Protein AF-A0A956EN48-F1 (afdb_monomer)

Foldseek 3Di:
DAWQDDDPAWTWDADPLQEIEIEGAQDDDPDPVVLVVVVVVVVVSLVPDDCVSHQAYEYECANPDDDDDPVSVVVVLVVLQVRQVRHPAYEYEYQDPVVQVVVVVVCVVSVRRYHYDNDPVVRVVVRSDDDD

Radius of gyration: 13.97 Å; Cα contacts (8 Å, |Δi|>4): 210; chains: 1; bounding box: 31×23×41 Å

Solvent-accessible surface area (backbone atoms only — not comparable to full-atom values): 7263 Å² total; per-residue (Å²): 115,47,80,79,47,73,63,81,44,39,38,32,33,35,39,95,88,20,40,29,38,40,33,36,35,62,53,68,74,93,45,69,68,59,46,52,55,50,50,52,54,51,50,52,52,59,74,66,51,54,58,90,62,32,42,26,32,38,40,35,41,56,47,45,55,90,76,95,47,75,71,59,50,57,54,50,54,55,50,49,50,51,48,42,77,62,16,68,61,29,33,35,38,29,68,36,70,67,53,28,54,53,52,51,49,49,27,64,76,71,73,42,69,59,51,65,28,56,46,69,69,60,44,50,56,61,67,67,49,77,84,128

Secondary structure (DSSP, 8-state):
-EEEEE-SSEEEEE-TTSEEEEEE-SPPPSSHHHHHHHHHHHHHHHHHS-TTT-SEEEEE-TTPPP---HHHHHHHHHHHHHHHHH-SSEEEE-SSHHHHHHHHHHHHHTT---EEES-HHHHHHHHHSPP-

Structure (mmCIF, N/CA/C/O backbone):
data_AF-A0A956EN48-F1
#
_entry.id   AF-A0A956EN48-F1
#
loop_
_atom_site.group_PDB
_atom_site.id
_atom_site.type_symbol
_atom_site.label_atom_id
_atom_site.label_alt_id
_atom_site.label_comp_id
_atom_site.label_asym_id
_atom_site.label_entity_id
_atom_site.label_seq_id
_atom_site.pdbx_PDB_ins_code
_atom_site.Cartn_x
_atom_site.Cartn_y
_atom_site.Cartn_z
_atom_site.occupancy
_atom_site.B_iso_or_equiv
_atom_site.auth_seq_id
_atom_site.auth_comp_id
_atom_site.auth_asym_id
_atom_site.auth_atom_id
_atom_site.pdbx_PDB_model_num
ATOM 1 N N . MET A 1 1 ? -15.630 -8.904 2.260 1.00 88.69 1 MET A N 1
ATOM 2 C CA . MET A 1 1 ? -14.824 -7.776 1.742 1.00 88.69 1 MET A CA 1
ATOM 3 C C . MET A 1 1 ? -15.491 -7.242 0.488 1.00 88.69 1 MET A C 1
ATOM 5 O O . MET A 1 1 ? -16.025 -8.045 -0.267 1.00 88.69 1 MET A O 1
ATOM 9 N N . ARG A 1 2 ? -15.490 -5.925 0.281 1.00 96.38 2 ARG A N 1
ATOM 10 C CA . ARG A 1 2 ? -16.015 -5.264 -0.922 1.00 96.38 2 ARG A CA 1
ATOM 11 C C . ARG A 1 2 ? -14.847 -4.806 -1.792 1.00 96.38 2 ARG A C 1
ATOM 13 O O . ARG A 1 2 ? -13.995 -4.075 -1.297 1.00 96.38 2 ARG A O 1
ATOM 20 N N . GLU A 1 3 ? -14.810 -5.206 -3.060 1.00 97.94 3 GLU A N 1
ATOM 21 C CA . GLU A 1 3 ? -13.820 -4.701 -4.021 1.00 97.94 3 GLU A CA 1
ATOM 22 C C . GLU A 1 3 ? -14.228 -3.312 -4.534 1.00 97.94 3 GLU A C 1
ATOM 24 O O . GLU A 1 3 ? -15.400 -3.067 -4.823 1.00 97.94 3 GLU A O 1
ATOM 29 N N . LEU A 1 4 ? -13.262 -2.393 -4.588 1.00 97.44 4 LEU A N 1
ATOM 30 C CA . LEU A 1 4 ? -13.454 -1.007 -5.028 1.00 97.44 4 LEU A CA 1
ATOM 31 C C . LEU A 1 4 ? -12.658 -0.667 -6.288 1.00 97.44 4 LEU A C 1
ATOM 33 O O . LEU A 1 4 ? -13.033 0.244 -7.022 1.00 97.44 4 LEU A O 1
ATOM 37 N N . PHE A 1 5 ? -11.546 -1.364 -6.511 1.00 98.31 5 PHE A N 1
ATOM 38 C CA . PHE A 1 5 ? -10.672 -1.162 -7.655 1.00 98.31 5 PHE A CA 1
ATOM 39 C C . PHE A 1 5 ? -9.854 -2.420 -7.918 1.00 98.31 5 PHE A C 1
ATOM 41 O O . PHE A 1 5 ? -9.410 -3.085 -6.978 1.00 98.31 5 PHE A O 1
ATOM 48 N N . ARG A 1 6 ? -9.611 -2.696 -9.196 1.00 98.25 6 ARG A N 1
ATOM 49 C CA . ARG A 1 6 ? -8.666 -3.703 -9.657 1.00 98.25 6 ARG A CA 1
ATOM 50 C C . ARG A 1 6 ? -8.125 -3.304 -11.021 1.00 98.25 6 ARG A C 1
ATOM 52 O O . ARG A 1 6 ? -8.893 -2.954 -11.914 1.00 98.25 6 ARG A O 1
ATOM 59 N N . ASP A 1 7 ? -6.816 -3.404 -11.176 1.00 97.69 7 ASP A N 1
ATOM 60 C CA . ASP A 1 7 ? -6.155 -3.533 -12.467 1.00 97.69 7 ASP A CA 1
ATOM 61 C C . ASP A 1 7 ? -5.148 -4.694 -12.407 1.00 97.69 7 ASP A C 1
ATOM 63 O O . ASP A 1 7 ? -5.179 -5.511 -11.482 1.00 97.69 7 ASP A O 1
ATOM 67 N N . ASP A 1 8 ? -4.269 -4.795 -13.401 1.00 97.12 8 ASP A N 1
ATOM 68 C CA . ASP A 1 8 ? -3.279 -5.871 -13.457 1.00 97.12 8 ASP A CA 1
ATOM 69 C C . ASP A 1 8 ? -2.207 -5.791 -12.353 1.00 97.12 8 ASP A C 1
ATOM 71 O O . ASP A 1 8 ? -1.492 -6.767 -12.111 1.00 97.12 8 ASP A O 1
ATOM 75 N N . TYR A 1 9 ? -2.060 -4.637 -11.697 1.00 97.19 9 TYR A N 1
ATOM 76 C CA . TYR A 1 9 ? -0.948 -4.332 -10.800 1.00 97.19 9 TYR A CA 1
ATOM 77 C C . TYR A 1 9 ? -1.393 -4.112 -9.359 1.00 97.19 9 TYR A C 1
ATOM 79 O O . TYR A 1 9 ? -0.628 -4.432 -8.445 1.00 97.19 9 TYR A O 1
ATOM 87 N N . TYR A 1 10 ? -2.608 -3.614 -9.140 1.00 98.12 10 TYR A N 1
ATOM 88 C CA . TYR A 1 10 ? -3.168 -3.358 -7.823 1.00 98.12 10 TYR A CA 1
ATOM 89 C C . TYR A 1 10 ? -4.618 -3.819 -7.687 1.00 98.12 10 TYR A C 1
ATOM 91 O O . TYR A 1 10 ? -5.411 -3.787 -8.626 1.00 98.12 10 TYR A O 1
ATOM 99 N N . ALA A 1 11 ? -4.989 -4.163 -6.458 1.00 98.38 11 ALA A N 1
ATOM 100 C CA . ALA A 1 11 ? -6.376 -4.323 -6.044 1.00 98.38 11 ALA A CA 1
ATOM 101 C C . ALA A 1 11 ? -6.641 -3.532 -4.759 1.00 98.38 11 ALA A C 1
ATOM 103 O O . ALA A 1 11 ? -5.774 -3.451 -3.886 1.00 98.38 11 ALA A O 1
ATOM 104 N N . VAL A 1 12 ? -7.844 -2.970 -4.634 1.00 98.50 12 VAL A N 1
ATOM 105 C CA . VAL A 1 12 ? -8.314 -2.299 -3.419 1.00 98.50 12 VAL A CA 1
ATOM 106 C C . VAL A 1 12 ? -9.611 -2.937 -2.956 1.00 98.50 12 VAL A C 1
ATOM 108 O O . VAL A 1 12 ? -10.608 -2.960 -3.680 1.00 98.50 12 VAL A O 1
ATOM 111 N N . THR A 1 13 ? -9.613 -3.402 -1.713 1.00 98.50 13 THR A N 1
ATOM 112 C CA . THR A 1 13 ? -10.806 -3.924 -1.043 1.00 98.50 13 THR A CA 1
ATOM 113 C C . THR A 1 13 ? -11.011 -3.232 0.293 1.00 98.50 13 THR A C 1
ATOM 115 O O . THR A 1 13 ? -10.039 -2.834 0.923 1.00 98.50 13 THR A O 1
ATOM 118 N N . VAL A 1 14 ? -12.248 -3.144 0.768 1.00 98.12 14 VAL A N 1
ATOM 119 C CA . VAL A 1 14 ? -12.562 -2.695 2.132 1.00 98.12 14 VAL A CA 1
ATOM 120 C C . VAL A 1 14 ? -13.275 -3.816 2.877 1.00 98.12 14 VAL A C 1
ATOM 122 O O . VAL A 1 14 ? -14.164 -4.483 2.328 1.00 98.12 14 VAL A O 1
ATOM 125 N N . ASP A 1 15 ? -12.853 -4.074 4.109 1.00 95.31 15 ASP A N 1
ATOM 126 C CA . ASP A 1 15 ? -13.516 -5.030 4.991 1.00 95.31 15 ASP A CA 1
ATOM 127 C C . ASP A 1 15 ? -14.644 -4.369 5.818 1.00 95.31 15 ASP A C 1
ATOM 129 O O . ASP A 1 15 ? -14.771 -3.143 5.831 1.00 95.31 15 ASP A O 1
ATOM 133 N N . PRO A 1 16 ? -15.510 -5.159 6.479 1.00 94.56 16 PRO A N 1
ATOM 134 C CA . PRO A 1 16 ? -16.572 -4.611 7.327 1.00 94.56 16 PRO A CA 1
ATOM 135 C C . PRO A 1 16 ? -16.076 -3.785 8.524 1.00 94.56 16 PRO A C 1
ATOM 137 O O . PRO A 1 16 ? -16.847 -2.991 9.053 1.00 94.56 16 PRO A O 1
ATOM 140 N N . ASP A 1 17 ? -14.810 -3.941 8.925 1.00 93.31 17 ASP A N 1
ATOM 141 C CA . ASP A 1 17 ? -14.188 -3.202 10.030 1.00 93.31 17 ASP A CA 1
ATOM 142 C C . ASP A 1 17 ? -13.658 -1.821 9.574 1.00 93.31 17 ASP A C 1
ATOM 144 O O . ASP A 1 17 ? -13.065 -1.080 10.362 1.00 93.31 17 ASP A O 1
ATOM 148 N N . GLY A 1 18 ? -13.856 -1.454 8.300 1.00 95.81 18 GLY A N 1
ATOM 149 C CA . GLY A 1 18 ? -13.397 -0.186 7.733 1.00 95.81 18 GLY A CA 1
ATOM 150 C C . GLY A 1 18 ? -11.893 -0.157 7.452 1.00 95.81 18 GLY A C 1
ATOM 151 O O . GLY A 1 18 ? -11.269 0.908 7.463 1.00 95.81 18 GLY A O 1
ATOM 152 N N . ILE A 1 19 ? -11.276 -1.313 7.211 1.00 97.69 19 ILE A N 1
ATOM 153 C CA . ILE A 1 19 ? -9.868 -1.408 6.828 1.00 97.69 19 ILE A CA 1
ATOM 154 C C . ILE A 1 19 ? -9.786 -1.547 5.307 1.00 97.69 19 ILE A C 1
ATOM 156 O O . ILE A 1 19 ? -10.248 -2.530 4.722 1.00 97.69 19 ILE A O 1
ATOM 160 N N . ALA A 1 20 ? -9.164 -0.566 4.652 1.00 98.25 20 ALA A N 1
ATOM 161 C CA . ALA A 1 20 ? -8.812 -0.676 3.242 1.00 98.25 20 ALA A CA 1
ATOM 162 C C . ALA A 1 20 ? -7.562 -1.548 3.079 1.00 98.25 20 ALA A C 1
ATOM 164 O O . ALA A 1 20 ? -6.524 -1.278 3.674 1.00 98.25 20 ALA A O 1
ATOM 165 N N . ARG A 1 21 ? -7.624 -2.572 2.235 1.00 98.50 21 ARG A N 1
ATOM 166 C CA . ARG A 1 21 ? -6.457 -3.334 1.793 1.00 98.50 21 ARG A CA 1
ATOM 167 C C . ARG A 1 21 ? -6.090 -2.908 0.381 1.00 98.50 21 ARG A C 1
ATOM 169 O O . ARG A 1 21 ? -6.912 -3.036 -0.522 1.00 98.50 21 ARG A O 1
ATOM 176 N N . ILE A 1 22 ? -4.865 -2.425 0.214 1.00 98.50 22 ILE A N 1
ATOM 177 C CA . ILE A 1 22 ? -4.262 -2.028 -1.059 1.00 98.50 22 ILE A CA 1
ATOM 178 C C . ILE A 1 22 ? -3.187 -3.063 -1.380 1.00 98.50 22 ILE A C 1
ATOM 180 O O . ILE A 1 22 ? -2.140 -3.077 -0.741 1.00 98.50 22 ILE A O 1
ATOM 184 N N . THR A 1 23 ? -3.433 -3.948 -2.337 1.00 98.38 23 THR A N 1
ATOM 185 C CA . THR A 1 23 ? -2.524 -5.057 -2.657 1.00 98.38 23 THR A CA 1
ATOM 186 C C . THR A 1 23 ? -1.770 -4.775 -3.944 1.00 98.38 23 THR A C 1
ATOM 188 O O . THR A 1 23 ? -2.410 -4.592 -4.975 1.00 98.38 23 THR A O 1
ATOM 191 N N . ARG A 1 24 ? -0.431 -4.791 -3.910 1.00 97.25 24 ARG A N 1
ATOM 192 C CA . ARG A 1 24 ? 0.414 -4.856 -5.112 1.00 97.25 24 ARG A CA 1
ATOM 193 C C . ARG A 1 24 ? 0.487 -6.309 -5.589 1.00 97.25 24 ARG A C 1
ATOM 195 O O . ARG A 1 24 ? 0.980 -7.177 -4.876 1.00 97.25 24 ARG A O 1
ATOM 202 N N . LEU A 1 25 ? -0.030 -6.559 -6.786 1.00 97.38 25 LEU A N 1
ATOM 203 C CA . LEU A 1 25 ? -0.091 -7.870 -7.433 1.00 97.38 25 LEU A CA 1
ATOM 204 C C . LEU A 1 25 ? 1.260 -8.267 -8.052 1.00 97.38 25 LEU A C 1
ATOM 206 O O . LEU A 1 25 ? 2.139 -7.432 -8.244 1.00 97.38 25 LEU A O 1
ATOM 210 N N . ALA A 1 26 ? 1.399 -9.543 -8.413 1.00 96.44 26 ALA A N 1
ATOM 211 C CA . ALA A 1 26 ? 2.661 -10.125 -8.876 1.00 96.44 26 ALA A CA 1
ATOM 212 C C . ALA A 1 26 ? 3.166 -9.604 -10.233 1.00 96.44 26 ALA A C 1
ATOM 214 O O . ALA A 1 26 ? 4.342 -9.767 -10.556 1.00 96.44 26 ALA A O 1
ATOM 215 N N . LYS A 1 27 ? 2.300 -8.989 -11.052 1.00 95.50 27 LYS A N 1
ATOM 216 C CA . LYS A 1 27 ? 2.692 -8.519 -12.386 1.00 95.50 27 LYS A CA 1
ATOM 217 C C . LYS A 1 27 ? 3.692 -7.366 -12.272 1.00 95.50 27 LYS A C 1
ATOM 219 O O . LYS A 1 27 ? 3.385 -6.339 -11.661 1.00 95.50 27 LYS A O 1
ATOM 224 N N . GLY A 1 28 ? 4.872 -7.529 -12.869 1.00 93.00 28 GLY A N 1
ATOM 225 C CA . GLY A 1 28 ? 5.863 -6.463 -13.034 1.00 93.00 28 GLY A CA 1
ATOM 226 C C . GLY A 1 28 ? 5.440 -5.461 -14.104 1.00 93.00 28 GLY A C 1
ATOM 227 O O . GLY A 1 28 ? 4.672 -5.800 -15.001 1.00 93.00 28 GLY A O 1
ATOM 228 N N . TYR A 1 29 ? 5.919 -4.226 -13.997 1.00 93.06 29 TYR A N 1
ATOM 229 C CA . TYR A 1 29 ? 5.733 -3.236 -15.057 1.00 93.06 29 TYR A CA 1
ATOM 230 C C . TYR A 1 29 ? 6.685 -3.524 -16.216 1.00 93.06 29 TYR A C 1
ATOM 232 O O . TYR A 1 29 ? 7.824 -3.928 -15.982 1.00 93.06 29 TYR A O 1
ATOM 240 N N . THR A 1 30 ? 6.232 -3.299 -17.449 1.00 91.12 30 THR A N 1
ATOM 241 C CA . THR A 1 30 ? 7.095 -3.408 -18.637 1.00 91.12 30 THR A CA 1
ATOM 242 C C . THR A 1 30 ? 7.676 -2.049 -19.010 1.00 91.12 30 THR A C 1
ATOM 244 O O . THR A 1 30 ? 8.772 -1.963 -19.557 1.00 91.12 30 THR A O 1
ATOM 247 N N . THR A 1 31 ? 6.944 -0.973 -18.707 1.00 92.94 31 THR A N 1
ATOM 248 C CA . THR A 1 31 ? 7.338 0.406 -19.006 1.00 92.94 31 THR A CA 1
ATOM 249 C C . THR A 1 31 ? 6.971 1.351 -17.864 1.00 92.94 31 THR A C 1
ATOM 251 O O . THR A 1 31 ? 6.056 1.081 -17.083 1.00 92.94 31 THR A O 1
ATOM 254 N N . LEU A 1 32 ? 7.645 2.503 -17.805 1.00 91.81 32 LEU A N 1
ATOM 255 C CA . LEU A 1 32 ? 7.308 3.568 -16.860 1.00 91.81 32 LEU A CA 1
ATOM 256 C C . LEU A 1 32 ? 5.898 4.120 -17.069 1.00 91.81 32 LEU A C 1
ATOM 258 O O . LEU A 1 32 ? 5.178 4.318 -16.098 1.00 91.81 32 LEU A O 1
ATOM 262 N N . ILE A 1 33 ? 5.468 4.264 -18.322 1.00 93.75 33 ILE A N 1
ATOM 263 C CA . ILE A 1 33 ? 4.131 4.764 -18.667 1.00 93.75 33 ILE A CA 1
ATOM 264 C C . ILE A 1 33 ? 3.037 3.856 -18.084 1.00 93.75 33 ILE A C 1
ATOM 266 O O . ILE A 1 33 ? 2.067 4.346 -17.506 1.00 93.75 33 ILE A O 1
ATOM 270 N N . GLU A 1 34 ? 3.195 2.531 -18.184 1.00 94.12 34 GLU A N 1
ATOM 271 C CA . GLU A 1 34 ? 2.264 1.570 -17.572 1.00 94.12 34 GLU A CA 1
ATOM 272 C C . GLU A 1 34 ? 2.210 1.720 -16.050 1.00 94.12 34 GLU A C 1
ATOM 274 O O . GLU A 1 34 ? 1.127 1.723 -15.455 1.00 94.12 34 GLU A O 1
ATOM 279 N N . ALA A 1 35 ? 3.379 1.858 -15.425 1.00 93.38 35 ALA A N 1
ATOM 280 C CA . ALA A 1 35 ? 3.493 1.997 -13.983 1.00 93.38 35 ALA A CA 1
ATOM 281 C C . ALA A 1 35 ? 2.838 3.280 -13.476 1.00 93.38 35 ALA A C 1
ATOM 283 O O . ALA A 1 35 ? 2.077 3.264 -12.505 1.00 93.38 35 ALA A O 1
ATOM 284 N N . GLU A 1 36 ? 3.088 4.387 -14.166 1.00 94.31 36 GLU A N 1
ATOM 285 C CA . GLU A 1 36 ? 2.511 5.683 -13.855 1.00 94.31 36 GLU A CA 1
ATOM 286 C C . GLU A 1 36 ? 0.995 5.682 -14.020 1.00 94.31 36 GLU A C 1
ATOM 288 O O . GLU A 1 36 ? 0.304 6.134 -13.106 1.00 94.31 36 GLU A O 1
ATOM 293 N N . ALA A 1 37 ? 0.483 5.127 -15.122 1.00 95.62 37 ALA A N 1
ATOM 294 C CA . ALA A 1 37 ? -0.949 5.053 -15.392 1.00 95.62 37 ALA A CA 1
ATOM 295 C C . ALA A 1 37 ? -1.688 4.165 -14.379 1.00 95.62 37 ALA A C 1
ATOM 297 O O . ALA A 1 37 ? -2.800 4.489 -13.950 1.00 95.62 37 ALA A O 1
ATOM 298 N N . SER A 1 38 ? -1.088 3.044 -13.968 1.00 95.88 38 SER A N 1
ATOM 299 C CA . SER A 1 38 ? -1.648 2.203 -12.905 1.00 95.88 38 SER A CA 1
ATOM 300 C C . SER A 1 38 ? -1.694 2.946 -11.568 1.00 95.88 38 SER A C 1
ATOM 302 O O . SER A 1 38 ? -2.744 2.988 -10.917 1.00 95.88 38 SER A O 1
ATOM 304 N N . LEU A 1 39 ? -0.596 3.609 -11.196 1.00 95.31 39 LEU A N 1
ATOM 305 C CA . LEU A 1 39 ? -0.510 4.363 -9.950 1.00 95.31 39 LEU A CA 1
ATOM 306 C C . LEU A 1 39 ? -1.506 5.533 -9.908 1.00 95.31 39 LEU A C 1
ATOM 308 O O . LEU A 1 39 ? -2.156 5.733 -8.884 1.00 95.31 39 LEU A O 1
ATOM 312 N N . ASP A 1 40 ? -1.707 6.245 -11.020 1.00 96.31 40 ASP A N 1
ATOM 313 C CA . ASP A 1 40 ? -2.674 7.349 -11.107 1.00 96.31 40 ASP A CA 1
ATOM 314 C C . ASP A 1 40 ? -4.120 6.866 -10.915 1.00 96.31 40 ASP A C 1
ATOM 316 O O . ASP A 1 40 ? -4.917 7.506 -10.215 1.00 96.31 40 ASP A O 1
ATOM 320 N N . ARG A 1 41 ? -4.467 5.705 -11.490 1.00 97.75 41 ARG A N 1
ATOM 321 C CA . ARG A 1 41 ? -5.785 5.075 -11.300 1.00 97.75 41 ARG A CA 1
ATOM 322 C C . ARG A 1 41 ? -5.996 4.644 -9.851 1.00 97.75 41 ARG A C 1
ATOM 324 O O . ARG A 1 41 ? -7.068 4.901 -9.294 1.00 97.75 41 ARG A O 1
ATOM 331 N N . LEU A 1 42 ? -4.973 4.063 -9.222 1.00 97.75 42 LEU A N 1
ATOM 332 C CA . LEU A 1 42 ? -5.004 3.725 -7.801 1.00 97.75 42 LEU A CA 1
ATOM 333 C C . LEU A 1 42 ? -5.194 4.983 -6.937 1.00 97.75 42 LEU A C 1
ATOM 335 O O . LEU A 1 42 ? -6.100 5.019 -6.105 1.00 97.75 42 LEU A O 1
ATOM 339 N N . GLN A 1 43 ? -4.412 6.039 -7.163 1.00 96.62 43 GLN A N 1
ATOM 340 C CA . GLN A 1 43 ? -4.539 7.310 -6.440 1.00 96.62 43 GLN A CA 1
ATOM 341 C C . GLN A 1 43 ? -5.932 7.922 -6.585 1.00 96.62 43 GLN A C 1
ATOM 343 O O . GLN A 1 43 ? -6.517 8.407 -5.616 1.00 96.62 43 GLN A O 1
ATOM 348 N N . LEU A 1 44 ? -6.512 7.890 -7.786 1.00 97.12 44 LEU A N 1
ATOM 349 C CA . LEU A 1 44 ? -7.879 8.358 -7.997 1.00 97.12 44 LEU A CA 1
ATOM 350 C C . LEU A 1 44 ? -8.902 7.546 -7.187 1.00 97.12 44 LEU A C 1
ATOM 352 O O . LEU A 1 44 ? -9.807 8.141 -6.598 1.00 97.12 44 LEU A O 1
ATOM 356 N N . CYS A 1 45 ? -8.754 6.219 -7.118 1.00 96.94 45 CYS A N 1
ATOM 357 C CA . CYS A 1 45 ? -9.592 5.369 -6.269 1.00 96.94 45 CYS A CA 1
ATOM 358 C C . CYS A 1 45 ? -9.474 5.766 -4.787 1.00 96.94 45 CYS A C 1
ATOM 360 O O . CYS A 1 45 ? -10.490 6.017 -4.136 1.00 96.94 45 CYS A O 1
ATOM 362 N N . ILE A 1 46 ? -8.249 5.905 -4.272 1.00 97.31 46 ILE A N 1
ATOM 363 C CA . ILE A 1 46 ? -7.992 6.251 -2.865 1.00 97.31 46 ILE A CA 1
ATOM 364 C C . ILE A 1 46 ? -8.551 7.633 -2.499 1.00 97.31 46 ILE A C 1
ATOM 366 O O . ILE A 1 46 ? -9.188 7.777 -1.453 1.00 97.31 46 ILE A O 1
ATOM 370 N N . ARG A 1 47 ? -8.387 8.639 -3.367 1.00 95.94 47 ARG A N 1
ATOM 371 C CA . ARG A 1 47 ? -8.932 9.993 -3.145 1.00 95.94 47 ARG A CA 1
ATOM 372 C C . ARG A 1 47 ? -10.458 10.027 -3.112 1.00 95.94 47 ARG A C 1
ATOM 374 O O . ARG A 1 47 ? -11.029 10.848 -2.402 1.00 95.94 47 ARG A O 1
ATOM 381 N N . ARG A 1 48 ? -11.120 9.140 -3.862 1.00 95.75 48 ARG A N 1
ATOM 382 C CA . ARG A 1 48 ? -12.589 9.031 -3.907 1.00 95.75 48 ARG A CA 1
ATOM 383 C C . ARG A 1 48 ? -13.177 8.192 -2.775 1.00 95.75 48 ARG A C 1
ATOM 385 O O . ARG A 1 48 ? -14.382 8.257 -2.547 1.00 95.75 48 ARG A O 1
ATOM 392 N N . LEU A 1 49 ? -12.361 7.413 -2.066 1.00 95.12 49 LEU A N 1
ATOM 393 C CA . LEU A 1 49 ? -12.813 6.607 -0.938 1.00 95.12 49 LEU A CA 1
ATOM 394 C C . LEU A 1 49 ? -13.236 7.523 0.224 1.00 95.12 49 LEU A C 1
ATOM 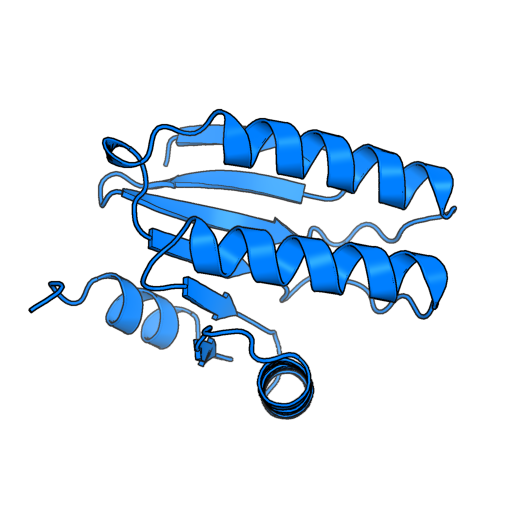396 O O . LEU A 1 49 ? -12.393 8.280 0.715 1.00 95.12 49 LEU A O 1
ATOM 400 N N . PRO A 1 50 ? -14.482 7.455 0.730 1.00 94.88 50 PRO A N 1
ATOM 401 C CA . PRO A 1 50 ? -14.887 8.252 1.886 1.00 94.88 50 PRO A CA 1
ATOM 402 C C . PRO A 1 50 ? -14.080 7.896 3.143 1.00 94.88 50 PRO A C 1
ATOM 404 O O . PRO A 1 50 ? -13.843 6.718 3.425 1.00 94.88 50 PRO A O 1
ATOM 407 N N . ARG A 1 51 ? -13.671 8.902 3.935 1.00 93.25 51 ARG A N 1
ATOM 408 C CA . ARG A 1 51 ? -12.914 8.680 5.188 1.00 93.25 51 ARG A CA 1
ATOM 409 C C . ARG A 1 51 ? -13.683 7.818 6.193 1.00 93.25 51 ARG A C 1
ATOM 411 O O . ARG A 1 51 ? -13.074 6.974 6.834 1.00 93.25 51 ARG A O 1
ATOM 418 N N . SER A 1 52 ? -15.003 7.980 6.264 1.00 93.81 52 SER A N 1
ATOM 419 C CA . SER A 1 52 ? -15.891 7.183 7.121 1.00 93.81 52 SER A CA 1
ATOM 420 C C . SER A 1 52 ? -15.990 5.712 6.711 1.00 93.81 52 SER A C 1
ATOM 422 O O . SER A 1 52 ? -16.263 4.872 7.557 1.00 93.81 52 SER A O 1
ATOM 424 N N . MET A 1 53 ? -15.763 5.393 5.432 1.00 94.94 53 MET A N 1
ATOM 425 C CA . MET A 1 53 ? -15.819 4.016 4.932 1.00 94.94 53 MET A CA 1
ATOM 426 C C . MET A 1 53 ? -14.536 3.248 5.241 1.00 94.94 53 MET A C 1
ATOM 428 O O . MET A 1 53 ? -14.592 2.059 5.530 1.00 94.94 53 MET A O 1
ATOM 432 N N . ALA A 1 54 ? -13.387 3.921 5.155 1.00 95.88 54 ALA A N 1
ATOM 433 C CA . ALA A 1 54 ? -12.106 3.331 5.508 1.00 95.88 54 ALA A CA 1
ATOM 434 C C . ALA A 1 54 ? -11.152 4.382 6.101 1.00 95.88 54 ALA A C 1
ATOM 436 O O . ALA A 1 54 ? -10.475 5.109 5.353 1.00 95.88 54 ALA A O 1
ATOM 437 N N . PRO A 1 55 ? -11.108 4.508 7.438 1.00 96.12 55 PRO A N 1
ATOM 438 C CA . PRO A 1 55 ? -10.156 5.385 8.114 1.00 96.12 55 PRO A CA 1
ATOM 439 C C . PRO A 1 55 ? -8.746 4.781 8.218 1.00 96.12 55 PRO A C 1
ATOM 441 O O . PRO A 1 55 ? -7.782 5.524 8.400 1.00 96.12 55 PRO A O 1
ATOM 444 N N . LYS A 1 56 ? -8.609 3.456 8.074 1.00 97.25 56 LYS A N 1
ATOM 445 C CA . LYS A 1 56 ? -7.355 2.706 8.259 1.00 97.25 56 LYS A CA 1
ATOM 446 C C . LYS A 1 56 ? -7.004 1.916 7.005 1.00 97.25 56 LYS A C 1
ATOM 448 O O . LYS A 1 56 ? -7.902 1.563 6.236 1.00 97.25 56 LYS A O 1
ATOM 453 N N . ALA A 1 57 ? -5.724 1.597 6.817 1.00 98.19 57 ALA A N 1
ATOM 454 C CA . ALA A 1 57 ? -5.317 0.789 5.673 1.00 98.19 57 ALA A CA 1
ATOM 455 C C . ALA A 1 57 ? -4.151 -0.172 5.931 1.00 98.19 57 ALA A C 1
ATOM 457 O O . ALA A 1 57 ? -3.273 0.073 6.758 1.00 98.19 57 ALA A O 1
ATOM 458 N N . LEU A 1 58 ? -4.150 -1.249 5.147 1.00 98.50 58 LEU A N 1
ATOM 459 C CA . LEU A 1 58 ? -3.067 -2.203 4.972 1.00 98.50 58 LEU A CA 1
ATOM 460 C C . LEU A 1 58 ? -2.567 -2.133 3.524 1.00 98.50 58 LEU A C 1
ATOM 462 O O . LEU A 1 58 ? -3.323 -2.422 2.596 1.00 98.50 58 LEU A O 1
ATOM 466 N N . VAL A 1 59 ? -1.294 -1.809 3.323 1.00 98.25 59 VAL A N 1
ATOM 467 C CA . VAL A 1 59 ? -0.620 -1.921 2.024 1.00 98.25 59 VAL A CA 1
ATOM 468 C C . VAL A 1 59 ? 0.083 -3.273 1.963 1.00 98.25 59 VAL A C 1
ATOM 470 O O . VAL A 1 59 ? 1.054 -3.491 2.679 1.00 98.25 59 VAL A O 1
ATOM 473 N N . ASP A 1 60 ? -0.401 -4.190 1.135 1.00 98.25 60 ASP A N 1
ATOM 474 C CA . ASP A 1 60 ? 0.158 -5.532 0.970 1.00 98.25 60 ASP A CA 1
ATOM 475 C C . ASP A 1 60 ? 1.103 -5.569 -0.235 1.00 98.25 60 ASP A C 1
ATOM 477 O O . ASP A 1 60 ? 0.674 -5.466 -1.385 1.00 98.25 60 ASP A O 1
ATOM 481 N N . LEU A 1 61 ? 2.399 -5.689 0.043 1.00 96.56 61 LEU A N 1
ATOM 482 C CA . LEU A 1 61 ? 3.488 -5.701 -0.934 1.00 96.56 61 LEU A CA 1
ATOM 483 C C . LEU A 1 61 ? 4.151 -7.079 -1.048 1.00 96.56 61 LEU A C 1
ATOM 485 O O . LEU A 1 61 ? 5.234 -7.184 -1.620 1.00 96.56 61 LEU A O 1
ATOM 489 N N . ARG A 1 62 ? 3.554 -8.144 -0.495 1.00 97.19 62 ARG A N 1
ATOM 490 C CA . ARG A 1 62 ? 4.187 -9.477 -0.447 1.00 97.19 62 ARG A CA 1
ATOM 491 C C . ARG A 1 62 ? 4.521 -10.048 -1.821 1.00 97.19 62 ARG A C 1
ATOM 493 O O . ARG A 1 62 ? 5.548 -10.705 -1.964 1.00 97.19 62 ARG A O 1
ATOM 500 N N . GLU A 1 63 ? 3.670 -9.774 -2.803 1.00 95.19 63 GLU A N 1
ATOM 501 C CA . GLU A 1 63 ? 3.852 -10.206 -4.189 1.00 95.19 63 GLU A CA 1
ATOM 502 C C . GLU A 1 63 ? 4.497 -9.126 -5.064 1.00 95.19 63 GLU A C 1
ATOM 504 O O . GLU A 1 63 ? 4.647 -9.338 -6.260 1.00 95.19 63 GLU A O 1
ATOM 509 N N . SER A 1 64 ? 4.877 -7.971 -4.503 1.00 91.81 64 SER A N 1
ATOM 510 C CA . SER A 1 64 ? 5.448 -6.881 -5.292 1.00 91.81 64 SER A CA 1
ATOM 511 C C . SER A 1 64 ? 6.759 -7.329 -5.941 1.00 91.81 64 SER A C 1
ATOM 513 O O . SER A 1 64 ? 7.723 -7.601 -5.218 1.00 91.81 64 SER A O 1
ATOM 515 N N . PRO A 1 65 ? 6.852 -7.357 -7.281 1.00 88.31 65 PRO A N 1
ATOM 516 C CA . PRO A 1 65 ? 8.132 -7.558 -7.936 1.00 88.31 65 PRO A CA 1
ATOM 517 C C . PRO A 1 65 ? 9.025 -6.344 -7.666 1.00 88.31 65 PRO A C 1
ATOM 519 O O . PRO A 1 65 ? 8.550 -5.205 -7.613 1.00 88.31 65 PRO A O 1
ATOM 522 N N . GLY A 1 66 ? 10.321 -6.587 -7.474 1.00 82.44 66 GLY A N 1
ATOM 523 C CA . GLY A 1 66 ? 11.302 -5.510 -7.424 1.00 82.44 66 GLY A CA 1
ATOM 524 C C . GLY A 1 66 ? 11.374 -4.828 -8.786 1.00 82.44 66 GLY A C 1
ATOM 525 O O . GLY A 1 66 ? 11.486 -5.503 -9.808 1.00 82.44 66 GLY A O 1
ATOM 526 N N . TRP A 1 67 ? 11.306 -3.502 -8.800 1.00 83.81 67 TRP A N 1
ATOM 527 C CA . TRP A 1 67 ? 11.493 -2.719 -10.012 1.00 83.81 67 TRP A CA 1
ATOM 528 C C . TRP A 1 67 ? 12.326 -1.485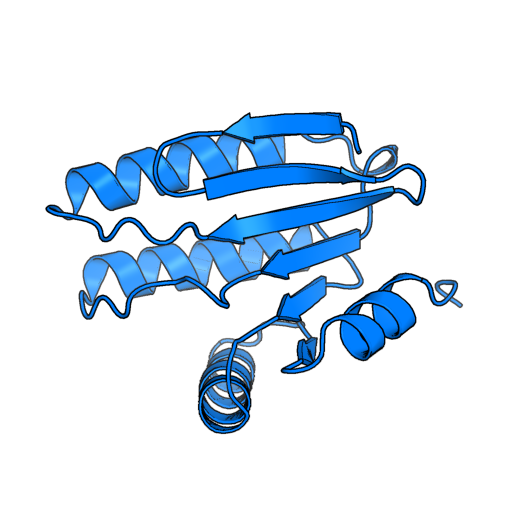 -9.678 1.00 83.81 67 TRP A C 1
ATOM 530 O O . TRP A 1 67 ? 11.922 -0.681 -8.843 1.00 83.81 67 TRP A O 1
ATOM 540 N N . ASN A 1 68 ? 13.520 -1.411 -10.266 1.00 82.75 68 ASN A N 1
ATOM 541 C CA . ASN A 1 68 ? 14.516 -0.381 -9.989 1.00 82.75 68 ASN A CA 1
ATOM 542 C C . ASN A 1 68 ? 14.447 0.693 -11.081 1.00 82.75 68 ASN A C 1
ATOM 544 O O . ASN A 1 68 ? 15.098 0.561 -12.117 1.00 82.75 68 ASN A O 1
ATOM 548 N N . ASP A 1 69 ? 13.609 1.704 -10.865 1.00 89.12 69 ASP A N 1
ATOM 549 C CA . ASP A 1 69 ? 13.435 2.847 -11.763 1.00 89.12 69 ASP A CA 1
ATOM 550 C C . ASP A 1 69 ? 13.309 4.131 -10.930 1.00 89.12 69 ASP A C 1
ATOM 552 O O . ASP A 1 69 ? 12.345 4.316 -10.184 1.00 89.12 69 ASP A O 1
ATOM 556 N N . GLU A 1 70 ? 14.292 5.027 -11.044 1.00 86.50 70 GLU A N 1
ATOM 557 C CA . GLU A 1 70 ? 14.382 6.230 -10.204 1.00 86.50 70 GLU A CA 1
ATOM 558 C C . GLU A 1 70 ? 13.192 7.187 -10.378 1.00 86.50 70 GLU A C 1
ATOM 560 O O . GLU A 1 70 ? 12.801 7.889 -9.436 1.00 86.50 70 GLU A O 1
ATOM 565 N N . ALA A 1 71 ? 12.623 7.264 -11.586 1.00 85.25 71 ALA A N 1
ATOM 566 C CA . ALA A 1 71 ? 11.488 8.140 -11.855 1.00 85.25 71 ALA A CA 1
ATOM 567 C C . ALA A 1 71 ? 10.235 7.601 -11.160 1.00 85.25 71 ALA A C 1
ATOM 569 O O . ALA A 1 71 ? 9.521 8.352 -10.482 1.00 85.25 71 ALA A O 1
ATOM 570 N N . PHE A 1 72 ? 10.018 6.289 -11.240 1.00 86.94 72 PHE A N 1
ATOM 571 C CA . PHE A 1 72 ? 8.928 5.644 -10.525 1.00 86.94 72 PHE A CA 1
ATOM 572 C C . PHE A 1 72 ? 9.095 5.728 -9.007 1.00 86.94 72 PHE A C 1
ATOM 574 O O . PHE A 1 72 ? 8.130 6.031 -8.300 1.00 86.94 72 PHE A O 1
ATOM 581 N N . GLU A 1 73 ? 10.309 5.533 -8.487 1.00 87.56 73 GLU A N 1
ATOM 582 C CA . GLU A 1 73 ? 10.592 5.636 -7.053 1.00 87.56 73 GLU A CA 1
ATOM 583 C C . GLU A 1 73 ? 10.139 6.984 -6.479 1.00 87.56 73 GLU A C 1
ATOM 585 O O . GLU A 1 73 ? 9.390 7.012 -5.497 1.00 87.56 73 GLU A O 1
ATOM 590 N N . LYS A 1 74 ? 10.468 8.102 -7.139 1.00 87.94 74 LYS A N 1
ATOM 591 C CA . LYS A 1 74 ? 10.015 9.446 -6.728 1.00 87.94 74 LYS A CA 1
ATOM 592 C C . LYS A 1 74 ? 8.489 9.551 -6.665 1.00 87.94 74 LYS A C 1
ATOM 594 O O . LYS A 1 74 ? 7.949 10.101 -5.700 1.00 87.94 74 LYS A O 1
ATOM 599 N N . LYS A 1 75 ? 7.782 8.991 -7.652 1.00 87.69 75 LYS A N 1
ATOM 600 C CA . LYS A 1 75 ? 6.309 8.984 -7.680 1.00 87.69 75 LYS A CA 1
ATOM 601 C C . LYS A 1 75 ? 5.735 8.136 -6.541 1.00 87.69 75 LYS A C 1
ATOM 603 O O . LYS A 1 75 ? 4.786 8.554 -5.875 1.00 87.69 75 LYS A O 1
ATOM 608 N N . THR A 1 76 ? 6.346 6.988 -6.242 1.00 89.19 76 THR A N 1
ATOM 609 C CA . THR A 1 76 ? 5.913 6.143 -5.119 1.00 89.19 76 THR A CA 1
ATOM 610 C C . THR A 1 76 ? 6.134 6.798 -3.758 1.00 89.19 76 THR A C 1
ATOM 612 O O . THR A 1 76 ? 5.274 6.657 -2.892 1.00 89.19 76 THR A O 1
ATOM 615 N N . VAL A 1 77 ? 7.210 7.570 -3.558 1.00 91.31 77 VAL A N 1
ATOM 616 C CA . VAL A 1 77 ? 7.425 8.345 -2.319 1.00 91.31 77 VAL A CA 1
ATOM 617 C C . VAL A 1 77 ? 6.273 9.325 -2.092 1.00 91.31 77 VAL A C 1
ATOM 619 O O . VAL A 1 77 ? 5.707 9.366 -0.998 1.00 91.31 77 VAL A O 1
ATOM 622 N N . ALA A 1 78 ? 5.890 10.083 -3.124 1.00 91.50 78 ALA A N 1
ATOM 623 C CA . ALA A 1 78 ? 4.769 11.017 -3.043 1.00 91.50 78 ALA A CA 1
ATO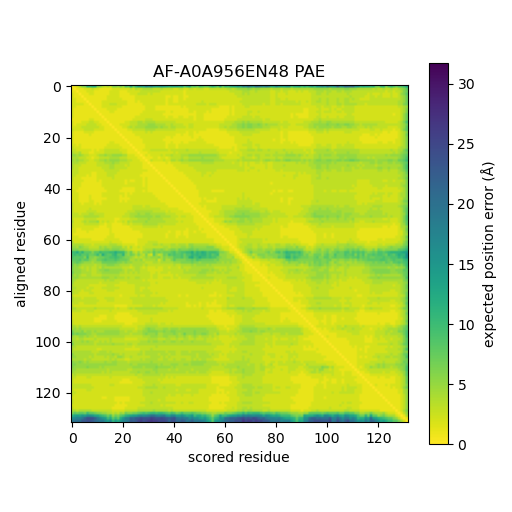M 624 C C . ALA A 1 78 ? 3.453 10.294 -2.714 1.00 91.50 78 ALA A C 1
ATOM 626 O O . ALA A 1 78 ? 2.712 10.726 -1.829 1.00 91.50 78 ALA A O 1
ATOM 627 N N . PHE A 1 79 ? 3.203 9.149 -3.352 1.00 93.50 79 PHE A N 1
ATOM 628 C CA . PHE A 1 79 ? 2.027 8.338 -3.053 1.00 93.50 79 PHE A CA 1
ATOM 629 C C . PHE A 1 79 ? 2.032 7.787 -1.619 1.00 93.50 79 PHE A C 1
ATOM 631 O O . PHE A 1 79 ? 1.005 7.823 -0.945 1.00 93.50 79 PHE A O 1
ATOM 638 N N . ARG A 1 80 ? 3.179 7.340 -1.090 1.00 93.44 80 ARG A N 1
ATOM 639 C CA . ARG A 1 80 ? 3.284 6.897 0.314 1.00 93.44 80 ARG A CA 1
ATOM 640 C C . ARG A 1 80 ? 2.910 8.014 1.292 1.00 93.44 80 ARG A C 1
ATOM 642 O O . ARG A 1 80 ? 2.205 7.740 2.259 1.00 93.44 80 ARG A O 1
ATOM 649 N N . LYS A 1 81 ? 3.319 9.260 1.022 1.00 93.88 81 LYS A N 1
ATOM 650 C CA . LYS A 1 81 ? 2.938 10.434 1.833 1.00 93.88 81 LYS A CA 1
ATOM 651 C C . LYS A 1 81 ? 1.437 10.718 1.770 1.00 93.88 81 LYS A C 1
ATOM 653 O O . LYS A 1 81 ? 0.818 11.046 2.780 1.00 93.88 81 LYS A O 1
ATOM 658 N N . GLU A 1 82 ? 0.833 10.563 0.595 1.00 94.31 82 GLU A N 1
ATOM 659 C CA . GLU A 1 82 ? -0.619 10.676 0.430 1.00 94.31 82 GLU A CA 1
ATOM 660 C C . GLU A 1 82 ? -1.358 9.614 1.259 1.00 94.31 82 GLU A C 1
ATOM 662 O O . GLU A 1 82 ? -2.338 9.928 1.937 1.00 94.31 82 GLU A O 1
ATOM 667 N N . LEU A 1 83 ? -0.860 8.372 1.268 1.00 96.06 83 LEU A N 1
ATOM 668 C CA . LEU A 1 83 ? -1.446 7.290 2.058 1.00 96.06 83 LEU A CA 1
ATOM 669 C C . LEU A 1 83 ? -1.403 7.579 3.561 1.00 96.06 83 LEU A C 1
ATOM 671 O O . LEU A 1 83 ? -2.419 7.381 4.225 1.00 96.06 83 LEU A O 1
ATOM 675 N N . THR A 1 84 ? -0.290 8.082 4.101 1.00 94.31 84 THR A N 1
ATOM 676 C CA . THR A 1 84 ? -0.189 8.408 5.538 1.00 94.31 84 THR A CA 1
ATOM 677 C C . THR A 1 84 ? -1.068 9.592 5.933 1.00 94.31 84 THR A C 1
ATOM 679 O O . THR A 1 84 ? -1.623 9.613 7.025 1.00 94.31 84 THR A O 1
ATOM 682 N N . ALA A 1 85 ? -1.285 10.557 5.035 1.00 93.25 85 ALA A N 1
ATOM 683 C CA . ALA A 1 85 ? -2.252 11.634 5.266 1.00 93.25 85 ALA A CA 1
ATOM 684 C C . ALA A 1 85 ? -3.718 11.155 5.162 1.00 93.25 85 ALA A C 1
ATOM 686 O O . ALA A 1 85 ? -4.643 11.738 5.752 1.00 93.25 85 ALA A O 1
ATOM 687 N N . ARG A 1 86 ? -3.964 10.104 4.370 1.00 95.44 86 ARG A N 1
ATOM 688 C CA . ARG A 1 86 ? -5.304 9.561 4.128 1.00 95.44 86 ARG A CA 1
ATOM 689 C C . ARG A 1 86 ? -5.743 8.552 5.184 1.00 95.44 86 ARG A C 1
ATOM 691 O O . ARG A 1 86 ? -6.938 8.526 5.496 1.00 95.44 86 ARG A O 1
ATOM 698 N N . PHE A 1 87 ? -4.830 7.743 5.703 1.00 96.69 87 PHE A N 1
ATOM 699 C CA . PHE A 1 87 ? -5.129 6.618 6.583 1.00 96.69 87 PHE A CA 1
ATOM 700 C C . PHE A 1 87 ? -4.344 6.718 7.881 1.00 96.69 87 PHE A C 1
ATOM 702 O O . PHE A 1 87 ? -3.130 6.891 7.860 1.00 96.69 87 PHE A O 1
ATOM 709 N N . ASN A 1 88 ? -5.035 6.554 9.007 1.00 94.50 88 ASN A N 1
ATOM 710 C CA . ASN A 1 88 ? -4.392 6.486 10.310 1.00 94.50 88 ASN A CA 1
ATOM 711 C C . ASN A 1 88 ? -5.174 5.545 11.254 1.00 94.50 88 ASN A C 1
ATOM 713 O O . ASN A 1 88 ? -6.315 5.855 11.617 1.00 94.50 88 ASN A O 1
ATOM 717 N N . PRO A 1 89 ? -4.588 4.407 11.674 1.00 96.25 89 PRO A N 1
ATOM 718 C CA . PRO A 1 89 ? -3.249 3.915 11.324 1.00 96.25 89 PRO A CA 1
ATOM 719 C C . PRO A 1 89 ? -3.091 3.386 9.883 1.00 96.25 89 PRO A C 1
ATOM 721 O O . PRO A 1 89 ? -4.053 2.935 9.252 1.00 96.25 89 PRO A O 1
ATOM 724 N N . LEU A 1 90 ? -1.838 3.382 9.407 1.00 97.62 90 LEU A N 1
ATOM 725 C CA . LEU A 1 90 ? -1.386 2.741 8.166 1.00 97.62 90 LEU A CA 1
ATOM 726 C C . LEU A 1 90 ? -0.386 1.617 8.481 1.00 97.62 90 LEU A C 1
ATOM 728 O O . LEU A 1 90 ? 0.629 1.836 9.148 1.00 97.62 90 LEU A O 1
ATOM 732 N N . ALA A 1 91 ? -0.658 0.415 7.977 1.00 98.12 91 ALA A N 1
ATOM 733 C CA . ALA A 1 91 ? 0.253 -0.723 8.049 1.00 98.12 91 ALA A CA 1
ATOM 734 C C . ALA A 1 91 ? 0.766 -1.103 6.657 1.00 98.12 91 ALA A C 1
ATOM 736 O O . ALA A 1 91 ? 0.028 -1.028 5.675 1.00 98.12 91 ALA A O 1
ATOM 737 N N . ILE A 1 92 ? 2.013 -1.559 6.573 1.00 98.00 92 ILE A N 1
ATOM 738 C CA . ILE A 1 92 ? 2.613 -2.105 5.350 1.00 98.00 92 ILE A CA 1
ATOM 739 C C . ILE A 1 92 ? 2.999 -3.554 5.622 1.00 98.00 92 ILE A C 1
ATOM 741 O O . ILE A 1 92 ? 3.733 -3.821 6.566 1.00 98.00 92 ILE A O 1
ATOM 745 N N . LEU A 1 93 ? 2.526 -4.486 4.804 1.00 98.44 93 LEU A N 1
ATOM 746 C CA . LEU A 1 93 ? 2.850 -5.903 4.886 1.00 98.44 93 LEU A CA 1
ATOM 747 C C . LEU A 1 93 ? 3.816 -6.283 3.765 1.00 98.44 93 LEU A C 1
ATOM 749 O O . LEU A 1 93 ? 3.543 -6.051 2.590 1.00 98.44 93 LEU A O 1
ATOM 753 N N . VAL A 1 94 ? 4.935 -6.894 4.128 1.00 97.62 94 VAL A N 1
ATOM 754 C CA . VAL A 1 94 ? 5.959 -7.387 3.200 1.00 97.62 94 VAL A CA 1
ATOM 755 C C . VAL A 1 94 ? 6.199 -8.877 3.418 1.00 97.62 94 VAL A C 1
ATOM 757 O O . VAL A 1 94 ?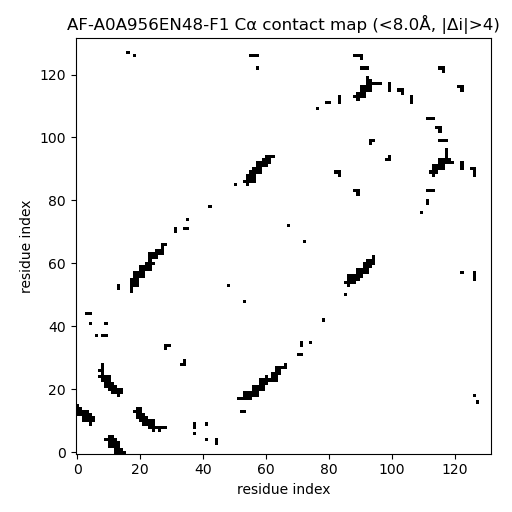 5.781 -9.445 4.423 1.00 97.62 94 VAL A O 1
ATOM 760 N N . ARG A 1 95 ? 6.865 -9.534 2.465 1.00 95.81 95 ARG A N 1
ATOM 761 C CA . ARG A 1 95 ? 7.075 -10.990 2.515 1.00 95.81 95 ARG A CA 1
ATOM 762 C C . ARG A 1 95 ? 8.148 -11.421 3.516 1.00 95.81 95 ARG A C 1
ATOM 764 O O . ARG A 1 95 ? 8.050 -12.510 4.066 1.00 95.81 95 ARG A O 1
ATOM 771 N N . THR A 1 96 ? 9.194 -10.617 3.715 1.00 93.50 96 THR A N 1
ATOM 772 C CA . THR A 1 96 ? 10.388 -11.035 4.466 1.00 93.50 96 THR A CA 1
ATOM 773 C C . THR A 1 96 ? 10.807 -10.010 5.514 1.00 93.50 96 THR A C 1
ATOM 775 O O . THR A 1 96 ? 10.586 -8.807 5.358 1.00 93.50 96 THR A O 1
ATOM 778 N N . VAL A 1 97 ? 11.509 -10.485 6.548 1.00 92.00 97 VAL A N 1
ATOM 779 C CA . VAL A 1 97 ? 12.160 -9.648 7.573 1.00 92.00 97 VAL A CA 1
ATOM 780 C C . VAL A 1 97 ? 13.121 -8.636 6.936 1.00 92.00 97 VAL A C 1
ATOM 782 O O . VAL A 1 97 ? 13.174 -7.477 7.341 1.00 92.00 97 VAL A O 1
ATOM 785 N N . VAL A 1 98 ? 13.862 -9.049 5.903 1.00 91.06 98 VAL A N 1
ATOM 786 C CA . VAL A 1 98 ? 14.791 -8.165 5.181 1.00 91.06 98 VAL A CA 1
ATOM 787 C C . VAL A 1 98 ? 14.027 -7.042 4.481 1.00 91.06 98 VAL A C 1
ATOM 789 O O . VAL A 1 98 ? 14.381 -5.875 4.640 1.00 91.06 98 VAL A O 1
ATOM 792 N N . GLY A 1 99 ? 12.932 -7.369 3.786 1.00 89.25 99 GLY A N 1
ATOM 793 C CA . GLY A 1 99 ? 12.054 -6.365 3.184 1.00 89.25 99 GLY A CA 1
ATOM 794 C C . GLY A 1 99 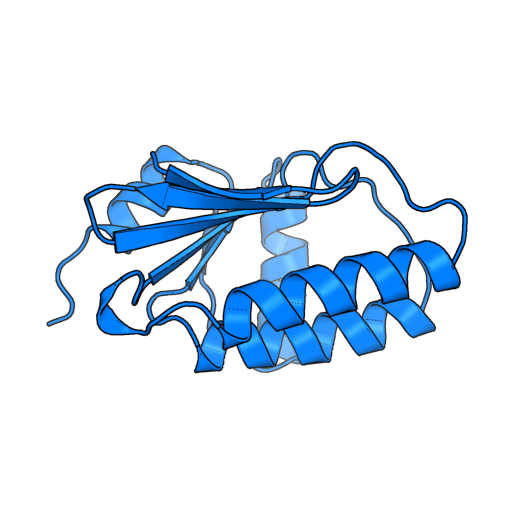? 11.481 -5.410 4.233 1.00 89.25 99 GLY A C 1
ATOM 795 O O . GLY A 1 99 ? 11.416 -4.203 4.010 1.00 89.25 99 GLY A O 1
ATOM 796 N N . LYS A 1 100 ? 11.151 -5.919 5.427 1.00 94.25 100 LYS A N 1
ATOM 797 C CA . LYS A 1 100 ? 10.655 -5.097 6.539 1.00 94.25 100 LYS A CA 1
ATOM 798 C C . LYS A 1 100 ? 11.702 -4.088 6.989 1.00 94.25 100 LYS A C 1
ATOM 800 O O . LYS A 1 100 ? 11.370 -2.915 7.150 1.00 94.25 100 LYS A O 1
ATOM 805 N N . LEU A 1 101 ? 12.956 -4.509 7.147 1.00 93.88 101 LEU A N 1
ATOM 806 C CA . LEU A 1 101 ? 14.063 -3.613 7.494 1.00 93.88 101 LEU A CA 1
ATOM 807 C C . LEU A 1 101 ? 14.293 -2.547 6.415 1.00 93.88 101 LEU A C 1
ATOM 809 O O . LEU A 1 101 ? 14.443 -1.370 6.750 1.00 93.88 101 LEU A O 1
ATOM 813 N N . GLN A 1 102 ? 14.276 -2.941 5.139 1.00 91.69 102 GLN A N 1
ATOM 814 C CA . GLN A 1 102 ? 14.468 -2.029 4.008 1.00 91.69 102 GLN A CA 1
ATOM 815 C C . GLN A 1 102 ? 13.374 -0.956 3.957 1.00 91.69 102 GLN A C 1
ATOM 817 O O . GLN A 1 102 ? 13.682 0.236 4.000 1.00 91.69 102 GLN A O 1
ATOM 822 N N . ILE A 1 103 ? 12.099 -1.356 3.959 1.00 92.31 103 ILE A N 1
ATOM 823 C CA . ILE A 1 103 ? 10.975 -0.410 3.928 1.00 92.31 103 ILE A CA 1
ATOM 824 C C . ILE A 1 103 ? 10.930 0.440 5.203 1.00 92.31 103 ILE A C 1
ATOM 826 O O . ILE A 1 103 ? 10.709 1.643 5.120 1.00 92.31 103 ILE A O 1
ATOM 830 N N . SER A 1 104 ? 11.217 -0.125 6.380 1.00 93.94 104 SER A N 1
ATOM 831 C CA . SER A 1 104 ? 11.258 0.662 7.627 1.00 93.94 104 SER A CA 1
ATOM 832 C C . SER A 1 104 ? 12.364 1.721 7.618 1.00 93.94 104 SER A C 1
ATOM 834 O O . SER A 1 104 ? 12.222 2.780 8.232 1.00 93.94 104 SER A O 1
ATOM 836 N N . ARG A 1 105 ? 13.492 1.453 6.948 1.00 94.00 105 ARG A N 1
ATOM 837 C CA . ARG A 1 105 ? 14.555 2.445 6.752 1.00 94.00 105 ARG A CA 1
ATOM 838 C C . ARG A 1 105 ? 14.097 3.557 5.811 1.00 94.00 105 ARG A C 1
ATOM 840 O O . ARG A 1 105 ? 14.242 4.717 6.182 1.00 94.00 105 ARG A O 1
ATOM 847 N N . LEU A 1 106 ? 13.515 3.205 4.665 1.00 91.56 106 LEU A N 1
ATOM 848 C CA . LEU A 1 106 ? 12.986 4.176 3.701 1.00 91.56 106 LEU A CA 1
ATOM 849 C C . LEU A 1 106 ? 11.905 5.059 4.332 1.00 91.56 106 LEU A C 1
ATOM 851 O O . LEU A 1 106 ? 11.984 6.276 4.241 1.00 91.56 106 LEU A O 1
ATOM 855 N N . ASN A 1 107 ? 10.963 4.470 5.075 1.00 93.12 107 ASN A N 1
ATOM 856 C CA . ASN A 1 107 ? 9.923 5.227 5.770 1.00 93.12 107 ASN A CA 1
ATOM 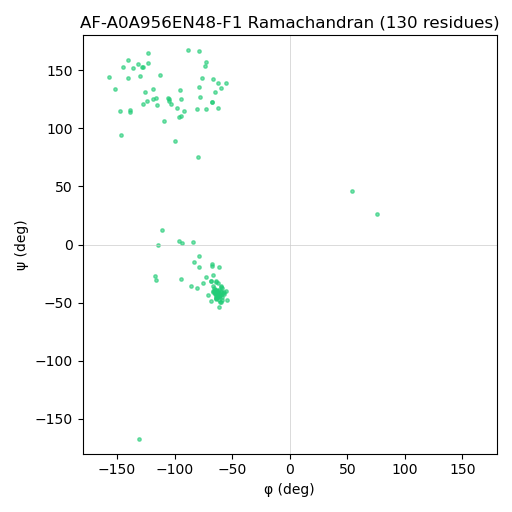857 C C . ASN A 1 107 ? 10.505 6.266 6.736 1.00 93.12 107 ASN A C 1
ATOM 859 O O . ASN A 1 107 ? 10.016 7.389 6.787 1.00 93.12 107 ASN A O 1
ATOM 863 N N . ARG A 1 108 ? 11.572 5.926 7.474 1.00 93.62 108 ARG A N 1
ATOM 864 C CA . ARG A 1 108 ? 12.260 6.893 8.345 1.00 93.62 108 ARG A CA 1
ATOM 865 C C . ARG A 1 108 ? 12.958 8.001 7.558 1.00 93.62 108 ARG A C 1
ATOM 867 O O . ARG A 1 108 ? 12.913 9.145 7.990 1.00 93.62 108 ARG A O 1
ATOM 874 N N . GLN A 1 109 ? 13.595 7.672 6.434 1.00 93.56 109 GLN A N 1
ATOM 875 C CA . GLN A 1 109 ? 14.258 8.658 5.570 1.00 93.56 109 GLN A CA 1
ATOM 876 C C . GLN A 1 109 ? 13.254 9.627 4.929 1.00 93.56 109 GLN A C 1
ATOM 878 O O . GLN A 1 109 ? 13.527 10.820 4.837 1.00 93.56 109 GLN A O 1
ATOM 883 N N . ASP A 1 110 ? 12.079 9.125 4.554 1.00 91.12 110 ASP A N 1
ATOM 884 C CA . ASP A 1 110 ? 11.045 9.873 3.835 1.00 91.12 110 ASP A CA 1
ATOM 885 C C . ASP A 1 110 ? 9.982 10.518 4.748 1.00 91.12 110 ASP A C 1
ATOM 887 O O . ASP A 1 110 ? 9.047 11.145 4.238 1.00 91.12 110 ASP A O 1
ATOM 891 N N . ALA A 1 111 ? 10.109 10.361 6.073 1.00 92.25 111 ALA A N 1
ATOM 892 C CA . ALA A 1 111 ? 9.124 10.770 7.083 1.00 92.25 111 ALA A CA 1
ATOM 893 C C . ALA A 1 111 ? 7.708 10.197 6.833 1.00 92.25 111 ALA A C 1
ATOM 895 O O . ALA A 1 111 ? 6.704 10.904 6.898 1.00 92.25 111 ALA A O 1
ATOM 896 N N . ILE A 1 112 ? 7.632 8.90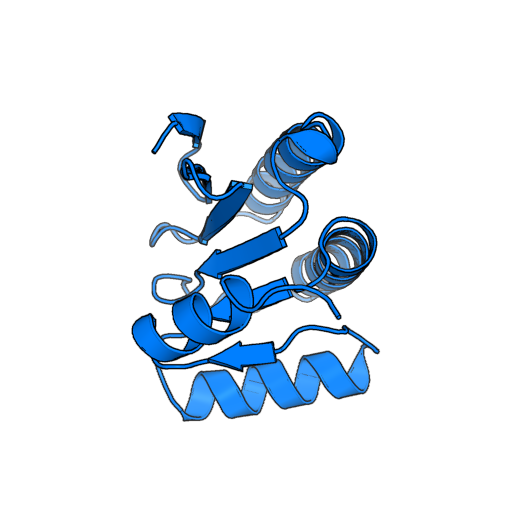0 6.524 1.00 93.69 112 ILE A N 1
ATOM 897 C CA . ILE A 1 112 ? 6.386 8.149 6.315 1.00 93.69 112 ILE A CA 1
ATOM 898 C C . ILE A 1 112 ? 5.938 7.515 7.635 1.00 93.69 112 ILE A C 1
ATOM 900 O O . ILE A 1 112 ? 6.583 6.600 8.154 1.00 93.69 112 ILE A O 1
ATOM 904 N N . GLU A 1 113 ? 4.789 7.952 8.146 1.00 94.56 113 GLU A N 1
ATOM 905 C CA . GLU A 1 113 ? 4.141 7.405 9.343 1.00 94.56 113 GLU A CA 1
ATOM 906 C C . GLU A 1 113 ? 3.371 6.108 9.036 1.00 94.56 113 GLU A C 1
ATOM 908 O O . GLU A 1 113 ? 2.145 6.081 8.941 1.00 94.56 113 GLU A O 1
ATOM 913 N N . ALA A 1 114 ? 4.099 5.005 8.859 1.00 95.62 114 ALA A N 1
ATOM 914 C CA . ALA A 1 114 ? 3.511 3.682 8.659 1.00 95.62 114 ALA A CA 1
ATOM 915 C C . ALA A 1 114 ? 4.292 2.597 9.402 1.00 95.62 114 ALA A C 1
ATOM 917 O O . ALA A 1 114 ? 5.526 2.614 9.432 1.00 95.62 114 ALA A O 1
ATOM 918 N N . VAL A 1 115 ? 3.578 1.611 9.947 1.00 97.00 115 VAL A N 1
ATOM 919 C CA . VAL A 1 115 ? 4.201 0.472 10.636 1.00 97.00 115 VAL A CA 1
ATOM 920 C C . VAL A 1 115 ? 4.359 -0.693 9.664 1.00 97.00 115 VAL A C 1
ATOM 922 O O . VAL A 1 115 ? 3.393 -1.128 9.039 1.00 97.00 115 VAL A O 1
ATOM 925 N N . VAL A 1 116 ? 5.584 -1.202 9.528 1.00 97.94 116 VAL A N 1
ATOM 926 C CA . VAL A 1 116 ? 5.898 -2.302 8.608 1.00 97.94 116 VAL A CA 1
ATOM 927 C C . VAL A 1 116 ? 5.856 -3.636 9.347 1.00 97.94 116 VAL A C 1
ATOM 929 O O . VAL A 1 116 ? 6.454 -3.790 10.410 1.00 97.94 116 VAL A O 1
ATOM 932 N N . PHE A 1 117 ? 5.189 -4.618 8.756 1.00 98.31 117 PHE A N 1
ATOM 933 C CA . PHE A 1 117 ? 5.028 -5.973 9.256 1.00 98.31 117 PHE A CA 1
ATOM 934 C C . PHE A 1 117 ? 5.429 -6.985 8.187 1.00 98.31 117 PHE A C 1
ATOM 936 O O . PHE A 1 117 ? 5.312 -6.752 6.990 1.00 98.31 117 PHE A O 1
ATOM 943 N N . ASP A 1 118 ? 5.862 -8.141 8.647 1.00 97.50 118 ASP A N 1
ATOM 944 C CA . ASP A 1 118 ? 6.165 -9.351 7.884 1.00 97.50 118 ASP A CA 1
ATOM 945 C C . ASP A 1 118 ? 5.207 -10.501 8.245 1.00 97.50 118 ASP A C 1
ATOM 947 O O . ASP A 1 118 ? 5.276 -11.592 7.689 1.00 97.50 118 ASP A O 1
ATOM 951 N N . ASN A 1 119 ? 4.279 -10.241 9.169 1.00 97.38 119 ASN A N 1
ATOM 952 C CA . ASN A 1 119 ? 3.238 -11.157 9.595 1.00 97.38 119 ASN A CA 1
ATOM 953 C C . ASN A 1 119 ? 1.872 -10.464 9.491 1.00 97.38 119 ASN A C 1
ATOM 955 O O . ASN A 1 119 ? 1.621 -9.433 10.118 1.00 97.38 119 ASN A O 1
ATOM 959 N N . GLU A 1 120 ? 0.979 -11.050 8.696 1.00 97.56 120 GLU A N 1
ATOM 960 C CA . GLU A 1 120 ? -0.345 -10.488 8.425 1.00 97.56 120 GLU A CA 1
ATOM 961 C C . GLU A 1 120 ? -1.213 -10.392 9.682 1.00 97.56 120 GLU A C 1
ATOM 963 O O . GLU A 1 120 ? -1.886 -9.385 9.896 1.00 97.56 120 GLU A O 1
ATOM 968 N N . GLN A 1 121 ?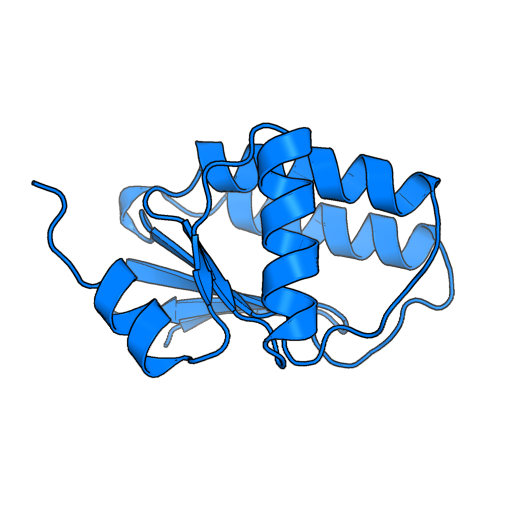 -1.165 -11.402 10.550 1.00 97.44 121 GLN A N 1
ATOM 969 C CA . GLN A 1 121 ? -1.947 -11.423 11.782 1.00 97.44 121 GLN A CA 1
ATOM 970 C C . GLN A 1 121 ? -1.554 -10.261 12.701 1.00 97.44 121 GLN A C 1
ATOM 972 O O . GLN A 1 121 ? -2.426 -9.579 13.237 1.00 97.44 121 GLN A O 1
ATOM 977 N N . GLN A 1 122 ? -0.256 -9.980 12.837 1.00 97.88 122 GLN A N 1
ATOM 978 C CA . GLN A 1 122 ? 0.234 -8.844 13.624 1.00 97.88 122 GLN A CA 1
ATOM 979 C C . GLN A 1 122 ? -0.194 -7.497 13.031 1.00 97.88 122 GLN A C 1
ATOM 981 O O . GLN A 1 122 ? -0.629 -6.617 13.777 1.00 97.88 122 GLN A O 1
ATOM 986 N N . ALA A 1 123 ? -0.133 -7.349 11.704 1.00 97.88 123 ALA A N 1
ATOM 987 C CA . ALA A 1 123 ? -0.593 -6.140 11.022 1.00 97.88 123 ALA A CA 1
ATOM 988 C C . ALA A 1 123 ? -2.093 -5.896 11.254 1.00 97.88 123 ALA A C 1
ATOM 990 O O . ALA A 1 123 ? -2.505 -4.789 11.599 1.00 97.88 123 ALA A O 1
ATOM 991 N N . MET A 1 124 ? -2.913 -6.943 11.134 1.00 97.56 124 MET A N 1
ATOM 992 C CA . MET A 1 124 ? -4.355 -6.846 11.369 1.00 97.56 124 MET A CA 1
ATOM 993 C C . MET A 1 124 ? -4.678 -6.544 12.835 1.00 97.56 124 MET A C 1
ATOM 995 O O . MET A 1 124 ? -5.538 -5.707 13.101 1.00 97.56 124 MET A O 1
ATOM 999 N N . LEU A 1 125 ? -3.975 -7.162 13.791 1.00 96.81 125 LEU A N 1
ATOM 1000 C CA . LEU A 1 125 ? -4.131 -6.845 15.214 1.00 96.81 125 LEU A CA 1
ATOM 1001 C C . LEU A 1 125 ? -3.810 -5.378 15.502 1.00 96.81 125 LEU A C 1
ATOM 1003 O O . LEU A 1 125 ? -4.528 -4.739 16.262 1.00 96.81 125 LEU A O 1
ATOM 1007 N N . PHE A 1 126 ? -2.764 -4.829 14.883 1.00 97.00 126 PHE A N 1
ATOM 1008 C CA . PHE A 1 126 ? -2.428 -3.412 14.995 1.00 97.00 126 PHE A CA 1
ATOM 1009 C C . PHE A 1 126 ? -3.548 -2.508 14.460 1.00 97.00 126 PHE A C 1
ATOM 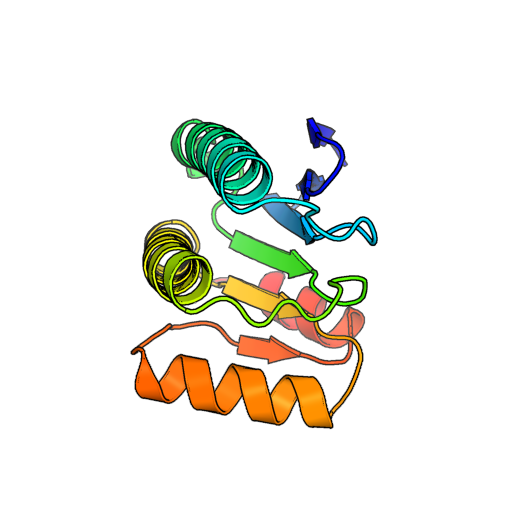1011 O O . PHE A 1 126 ? -3.966 -1.588 15.159 1.00 97.00 126 PHE A O 1
ATOM 1018 N N . LEU A 1 127 ? -4.086 -2.798 13.272 1.00 96.94 127 LEU A N 1
ATOM 1019 C CA . LEU A 1 127 ? -5.141 -1.984 12.657 1.00 96.94 127 LEU A CA 1
ATOM 1020 C C . LEU A 1 127 ? -6.485 -2.069 13.397 1.00 96.94 127 LEU A C 1
ATOM 1022 O O . LEU A 1 127 ? -7.237 -1.093 13.427 1.00 96.94 127 LEU A O 1
ATOM 1026 N N . LYS A 1 128 ? -6.788 -3.209 14.021 1.00 94.94 128 LYS A N 1
ATOM 1027 C CA . LYS A 1 128 ? -8.038 -3.423 14.767 1.00 94.94 128 LYS A CA 1
ATOM 1028 C C . LYS A 1 128 ? -8.046 -2.805 16.163 1.00 94.94 128 LYS A C 1
ATOM 1030 O O . LYS A 1 128 ? -9.110 -2.736 16.773 1.00 94.94 128 LYS A O 1
ATOM 1035 N N . LYS A 1 129 ? -6.907 -2.325 16.673 1.00 89.88 129 LYS A N 1
ATOM 1036 C CA . LYS A 1 129 ? -6.891 -1.598 17.949 1.00 89.88 129 LYS A CA 1
ATOM 1037 C C . LYS A 1 129 ? -7.778 -0.346 17.848 1.00 89.88 129 LYS A C 1
ATOM 1039 O O . LYS A 1 129 ? -7.695 0.362 16.837 1.00 89.88 129 LYS A O 1
ATOM 1044 N N . PRO A 1 130 ? -8.630 -0.067 18.849 1.00 75.00 130 PRO A N 1
ATOM 1045 C CA . PRO A 1 130 ? -9.339 1.204 18.932 1.00 75.00 130 PRO A CA 1
ATOM 1046 C C . PRO A 1 130 ? -8.328 2.352 18.906 1.00 75.00 130 PRO A C 1
ATOM 1048 O O . PRO A 1 130 ? -7.263 2.241 19.514 1.00 75.00 130 PRO A O 1
ATOM 1051 N N . ASN A 1 131 ? -8.638 3.430 18.186 1.00 62.41 131 ASN A N 1
ATOM 1052 C CA . ASN A 1 131 ? -7.866 4.660 18.327 1.00 62.41 131 ASN A CA 1
ATOM 1053 C C . ASN A 1 131 ? -8.271 5.251 19.689 1.00 62.41 131 ASN A C 1
ATOM 1055 O O . ASN A 1 131 ? -9.461 5.500 19.883 1.00 62.41 131 ASN A O 1
ATOM 1059 N N . SER A 1 132 ? -7.323 5.348 20.628 1.00 52.16 132 SER A N 1
ATOM 1060 C CA . SER A 1 132 ? -7.527 5.971 21.944 1.00 52.16 132 SER A CA 1
ATOM 1061 C C . SER A 1 132 ? -7.945 7.432 21.834 1.00 52.16 132 SER A C 1
ATOM 1063 O O . SER A 1 132 ? -7.483 8.096 20.877 1.00 52.16 132 SER A O 1
#

Sequence (132 aa):
MRELFRDDYYAVTVDPDGIARITRLAKGYTTLIEAEASLDRLQLCIRRLPRSMAPKALVDLRESPGWNDEAFEKKTVAFRKELTARFNPLAILVRTVVGKLQISRLNRQDAIEAVVFDNEQQAMLFLKKPNS

Mean predicted aligned error: 3.12 Å

Nearest PDB structures (foldseek):
  2q3l-assembly2_A-2  TM=6.657E-01  e=1.183E-03  Shewanella loihica PV-4
  2q3l-assembly2_B  TM=6.577E-01  e=2.415E-03  Shewanella loihica PV-4
  8b1n-assembly1_B  TM=4.860E-01  e=3.569E-01  Calditerrivibrio nitroreducens DSM 19672
  7rkh-assembly1_D  TM=3.498E-01  e=8.034E+00  Saccharomyces cerevisiae

pLDDT: mean 93.96, std 6.02, range [52.16, 98.5]